Protein AF-A0AAQ2Y5H2-F1 (afdb_monomer_lite)

Structure (mmCIF, N/CA/C/O backbone):
data_AF-A0AAQ2Y5H2-F1
#
_entry.id   AF-A0AAQ2Y5H2-F1
#
loop_
_atom_site.group_PDB
_atom_site.id
_atom_site.type_symbol
_atom_site.label_atom_id
_atom_site.label_alt_id
_atom_site.label_comp_id
_atom_site.label_asym_id
_atom_site.label_entity_id
_atom_site.label_seq_id
_atom_site.pdbx_PDB_ins_code
_atom_site.Cartn_x
_atom_site.Cartn_y
_atom_site.Cartn_z
_atom_site.occupancy
_atom_site.B_iso_or_equiv
_atom_site.auth_seq_id
_atom_site.auth_comp_id
_atom_site.auth_asym_id
_atom_site.auth_atom_id
_atom_site.pdbx_PDB_model_num
ATOM 1 N N . MET A 1 1 ? 15.560 1.169 -45.610 1.00 44.69 1 MET A N 1
ATOM 2 C CA . MET A 1 1 ? 14.160 0.836 -45.941 1.00 44.69 1 MET A CA 1
ATOM 3 C C . MET A 1 1 ? 13.359 0.898 -44.650 1.00 44.69 1 MET A C 1
ATOM 5 O O . MET A 1 1 ? 13.746 0.236 -43.698 1.00 44.69 1 MET A O 1
ATOM 9 N N . SER A 1 2 ? 12.348 1.767 -44.577 1.00 52.00 2 SER A N 1
ATOM 10 C CA . SER A 1 2 ? 11.484 1.902 -43.396 1.00 52.00 2 SER A CA 1
ATOM 11 C C . SER A 1 2 ? 10.525 0.712 -43.340 1.00 52.00 2 SER A C 1
ATOM 13 O O . SER A 1 2 ? 9.854 0.430 -44.327 1.00 52.00 2 SER A O 1
ATOM 15 N N . ILE A 1 3 ? 10.489 0.002 -42.212 1.00 59.34 3 ILE A N 1
ATOM 16 C CA . ILE A 1 3 ? 9.679 -1.214 -41.992 1.00 59.34 3 ILE A CA 1
ATOM 17 C C . ILE A 1 3 ? 8.226 -0.857 -41.624 1.00 59.34 3 ILE A C 1
ATOM 19 O O . ILE A 1 3 ? 7.394 -1.728 -41.385 1.00 59.34 3 ILE A O 1
ATOM 23 N N . ASN A 1 4 ? 7.901 0.435 -41.570 1.00 59.22 4 ASN A N 1
ATOM 24 C CA . ASN A 1 4 ? 6.576 0.907 -41.199 1.00 59.22 4 ASN A CA 1
ATOM 25 C C . ASN A 1 4 ? 5.671 0.857 -42.430 1.00 59.22 4 ASN A C 1
ATOM 27 O O . ASN A 1 4 ? 5.407 1.874 -43.063 1.00 59.22 4 ASN A O 1
ATOM 31 N N . SER A 1 5 ? 5.234 -0.345 -42.808 1.00 61.00 5 SER A N 1
ATOM 32 C CA . SER A 1 5 ? 4.089 -0.467 -43.700 1.00 61.00 5 SER A CA 1
ATOM 33 C C . SER A 1 5 ? 2.846 -0.049 -42.919 1.00 61.00 5 SER A C 1
ATOM 35 O O . SER A 1 5 ? 2.522 -0.686 -41.913 1.00 61.00 5 SER A O 1
ATOM 37 N N . ASP A 1 6 ? 2.107 0.942 -43.412 1.00 69.00 6 ASP A N 1
ATOM 38 C CA . ASP A 1 6 ? 0.796 1.365 -42.886 1.00 69.00 6 ASP A CA 1
ATOM 39 C C . ASP A 1 6 ? -0.298 0.281 -43.036 1.00 69.00 6 ASP A C 1
ATOM 41 O O . ASP A 1 6 ? -1.488 0.533 -42.864 1.00 69.00 6 ASP A O 1
ATOM 45 N N . ASN A 1 7 ? 0.090 -0.954 -43.373 1.00 76.38 7 ASN A N 1
ATOM 46 C CA . ASN A 1 7 ? -0.799 -2.090 -43.513 1.00 76.38 7 ASN A CA 1
ATOM 47 C C . ASN A 1 7 ? -1.132 -2.680 -42.126 1.00 76.38 7 ASN A C 1
ATOM 49 O O . ASN A 1 7 ? -0.244 -3.244 -41.474 1.00 76.38 7 ASN A O 1
ATOM 53 N N . PRO A 1 8 ? -2.405 -2.655 -41.691 1.00 74.25 8 PRO A N 1
ATOM 54 C CA . PRO A 1 8 ? -2.803 -3.199 -40.394 1.00 74.25 8 PRO A CA 1
ATOM 55 C C . PRO A 1 8 ? -2.592 -4.717 -40.281 1.00 74.25 8 PRO A C 1
ATOM 57 O O . PRO A 1 8 ? -2.414 -5.230 -39.177 1.00 74.25 8 PRO A O 1
ATOM 60 N N . PHE A 1 9 ? -2.570 -5.455 -41.397 1.00 73.94 9 PHE A N 1
ATOM 61 C CA . PHE A 1 9 ? -2.279 -6.892 -41.389 1.00 73.94 9 PHE A CA 1
ATOM 62 C C . PHE A 1 9 ? -0.803 -7.181 -41.115 1.00 73.94 9 PHE A C 1
ATOM 64 O O . 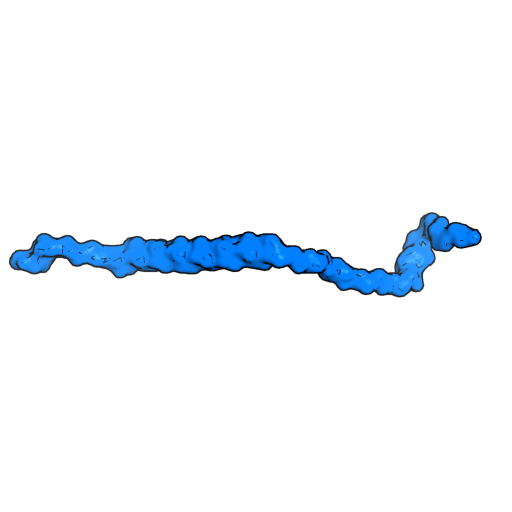PHE A 1 9 ? -0.494 -8.095 -40.356 1.00 73.94 9 PHE A O 1
ATOM 71 N N . ALA A 1 10 ? 0.106 -6.373 -41.665 1.00 76.50 10 ALA A N 1
ATOM 72 C CA . ALA A 1 10 ? 1.540 -6.542 -41.447 1.00 76.50 10 ALA A CA 1
ATOM 73 C C . ALA A 1 10 ? 1.921 -6.333 -39.972 1.00 76.50 10 ALA A C 1
ATOM 75 O O . ALA A 1 10 ? 2.778 -7.046 -39.461 1.00 76.50 10 ALA A O 1
ATOM 76 N N . GLN A 1 11 ? 1.229 -5.426 -39.267 1.00 71.12 11 GLN A N 1
ATOM 77 C CA . GLN A 1 11 ? 1.428 -5.191 -37.831 1.00 71.12 11 GLN A CA 1
ATOM 78 C C . GLN A 1 11 ? 1.035 -6.396 -36.965 1.00 71.12 11 GLN A C 1
ATOM 80 O O . GLN A 1 11 ? 1.677 -6.642 -35.949 1.00 71.12 11 GLN A O 1
ATOM 85 N N . ARG A 1 12 ? 0.014 -7.165 -37.370 1.00 74.38 12 ARG A N 1
ATOM 86 C CA . ARG A 1 12 ? -0.436 -8.377 -36.655 1.00 74.38 12 ARG A CA 1
ATOM 87 C C . ARG A 1 12 ? 0.498 -9.569 -36.848 1.00 74.38 12 ARG A C 1
ATOM 89 O O . ARG A 1 12 ? 0.508 -10.469 -36.021 1.00 74.38 12 ARG A O 1
ATOM 96 N N . CYS A 1 13 ? 1.250 -9.584 -37.944 1.00 78.19 13 CYS A N 1
ATOM 97 C CA . CYS A 1 13 ? 2.242 -10.616 -38.237 1.00 78.19 13 CYS A CA 1
ATOM 98 C C . CYS A 1 13 ? 3.601 -10.350 -37.571 1.00 78.19 13 CYS A C 1
ATOM 100 O O . CYS A 1 13 ? 4.497 -11.187 -37.679 1.00 78.19 13 CYS A O 1
ATOM 102 N N . LEU A 1 14 ? 3.782 -9.195 -36.917 1.00 77.50 14 LEU A N 1
ATOM 103 C CA . LEU A 1 14 ? 4.989 -8.924 -36.145 1.00 77.50 14 LEU A CA 1
ATOM 104 C C . LEU A 1 14 ? 5.001 -9.797 -34.880 1.00 77.50 14 LEU A C 1
ATOM 106 O O . LEU A 1 14 ? 3.946 -10.000 -34.278 1.00 77.50 14 LEU A O 1
ATOM 110 N N . PRO A 1 15 ? 6.176 -10.290 -34.451 1.00 79.44 15 PRO A N 1
ATOM 111 C CA . PRO A 1 15 ? 6.290 -10.993 -33.183 1.00 79.44 15 PRO A CA 1
ATOM 112 C C . PRO A 1 15 ? 5.773 -10.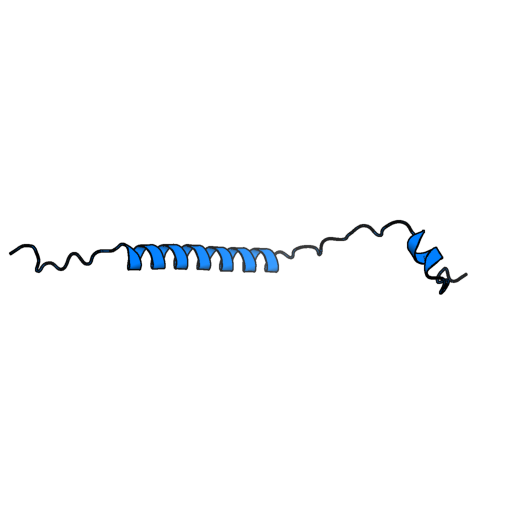109 -32.045 1.00 79.44 15 PRO A C 1
ATOM 114 O O . PRO A 1 15 ? 6.041 -8.901 -32.027 1.00 79.44 15 PRO A O 1
ATOM 117 N N . GLU A 1 16 ? 5.052 -10.710 -31.095 1.00 77.75 16 GLU A N 1
ATOM 118 C CA . GLU A 1 16 ? 4.628 -10.010 -29.886 1.00 77.75 16 GLU A CA 1
ATOM 119 C C . GLU A 1 16 ? 5.862 -9.402 -29.219 1.00 77.75 16 GLU A C 1
ATOM 121 O O . GLU A 1 16 ? 6.850 -10.087 -28.937 1.00 77.75 16 GLU A O 1
ATOM 126 N N . ARG A 1 17 ? 5.836 -8.080 -29.021 1.00 75.50 17 ARG A N 1
ATOM 127 C CA . ARG A 1 17 ? 6.909 -7.420 -28.283 1.00 75.50 17 ARG A CA 1
ATOM 128 C C . ARG A 1 17 ? 6.908 -8.001 -26.873 1.00 75.50 17 ARG A C 1
ATOM 130 O O . ARG A 1 17 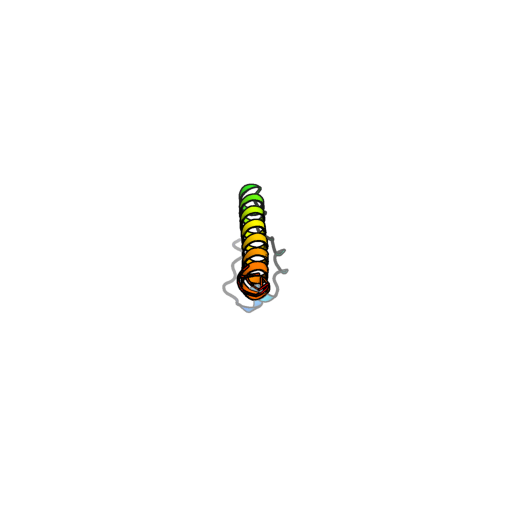? 5.825 -8.115 -26.294 1.00 75.50 17 ARG A O 1
ATOM 137 N N . PRO A 1 18 ? 8.077 -8.348 -26.313 1.00 76.06 18 PRO A N 1
ATOM 138 C CA . PRO A 1 18 ? 8.133 -8.811 -24.939 1.00 76.06 18 PRO A CA 1
ATOM 139 C C . PRO A 1 18 ? 7.457 -7.766 -24.050 1.00 76.06 18 PRO A C 1
ATOM 141 O O . PRO A 1 18 ? 7.763 -6.574 -24.131 1.00 76.06 18 PRO A O 1
ATOM 144 N N . PHE A 1 19 ? 6.489 -8.210 -23.251 1.00 76.44 19 PHE A N 1
ATOM 145 C CA . PHE A 1 19 ? 5.837 -7.354 -22.275 1.00 76.44 19 PHE A CA 1
ATOM 146 C C . PHE A 1 19 ? 6.869 -6.980 -21.212 1.00 76.44 19 PHE A C 1
ATOM 148 O O . PHE A 1 19 ? 7.212 -7.781 -20.342 1.00 76.44 19 PHE A O 1
ATOM 155 N N . GLU A 1 20 ? 7.409 -5.769 -21.304 1.00 75.38 20 GLU A N 1
ATOM 156 C CA . GLU A 1 20 ? 8.298 -5.241 -20.281 1.00 75.38 20 GLU A CA 1
ATOM 157 C C . GLU A 1 20 ? 7.454 -4.769 -19.099 1.00 75.38 20 GLU A C 1
ATOM 159 O O . GLU A 1 20 ? 6.803 -3.723 -19.146 1.00 75.38 20 GLU A O 1
ATOM 164 N N . THR A 1 21 ? 7.466 -5.535 -18.006 1.00 75.31 21 THR A N 1
ATOM 165 C CA . THR A 1 21 ? 6.969 -5.018 -16.730 1.00 75.31 21 THR A CA 1
ATOM 166 C C . THR A 1 21 ? 7.816 -3.805 -16.345 1.00 75.31 21 THR A C 1
ATOM 168 O O . THR A 1 21 ? 9.050 -3.920 -16.347 1.00 75.31 21 THR A O 1
ATOM 171 N N . PRO A 1 22 ? 7.209 -2.659 -15.987 1.00 75.75 22 PRO A N 1
ATOM 172 C CA . PRO A 1 22 ? 7.975 -1.501 -15.558 1.00 75.75 22 PRO A CA 1
ATOM 173 C C . PRO A 1 22 ? 8.860 -1.898 -14.376 1.00 75.75 22 PRO A C 1
ATOM 175 O O . PRO A 1 22 ? 8.396 -2.514 -13.414 1.00 75.75 22 PRO A O 1
ATOM 178 N N . LYS A 1 23 ? 10.154 -1.570 -14.460 1.00 78.94 23 LYS A N 1
ATOM 179 C CA . LYS A 1 23 ? 11.110 -1.870 -13.391 1.00 78.94 23 LYS A CA 1
ATOM 180 C C . LYS A 1 23 ? 10.648 -1.166 -12.119 1.00 78.94 23 LYS A C 1
ATOM 182 O O . LYS A 1 23 ? 10.617 0.064 -12.059 1.00 78.94 23 LYS A O 1
ATOM 187 N N . LEU A 1 24 ? 10.276 -1.952 -11.112 1.00 79.19 24 LEU A N 1
ATOM 188 C CA . LEU A 1 24 ? 9.862 -1.424 -9.821 1.00 79.19 24 LEU A CA 1
ATOM 189 C C . LEU A 1 24 ? 11.058 -0.713 -9.185 1.00 79.19 24 LEU A C 1
ATOM 191 O O . LEU A 1 24 ? 12.126 -1.299 -9.021 1.00 79.19 24 LEU A O 1
ATOM 195 N N . THR A 1 25 ? 10.894 0.564 -8.855 1.00 88.50 25 THR A N 1
ATOM 196 C CA . THR A 1 25 ? 11.950 1.317 -8.174 1.00 88.50 25 THR A CA 1
ATOM 197 C C . THR A 1 25 ? 11.957 0.977 -6.684 1.00 88.50 25 THR A C 1
ATOM 199 O O . THR A 1 25 ? 10.907 0.712 -6.098 1.00 88.50 25 THR A O 1
ATOM 202 N N . GLU A 1 26 ? 13.125 1.058 -6.043 1.00 91.44 26 GLU A N 1
ATOM 203 C CA . GLU A 1 26 ? 13.267 0.959 -4.578 1.00 91.44 26 GLU A CA 1
ATOM 204 C C . GLU A 1 26 ? 12.287 1.899 -3.852 1.00 91.44 26 GLU A C 1
ATOM 206 O O . GLU A 1 26 ? 11.644 1.521 -2.875 1.00 91.44 26 GLU A O 1
ATOM 211 N N . LYS A 1 27 ? 12.090 3.109 -4.398 1.00 89.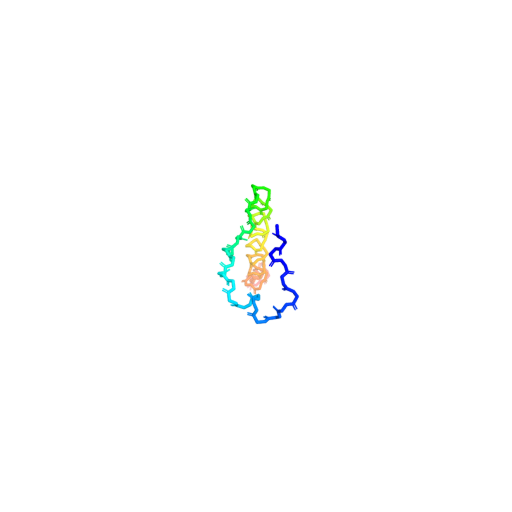94 27 LYS A N 1
ATOM 212 C CA . LYS A 1 27 ? 11.121 4.091 -3.890 1.00 89.94 27 LYS A CA 1
ATOM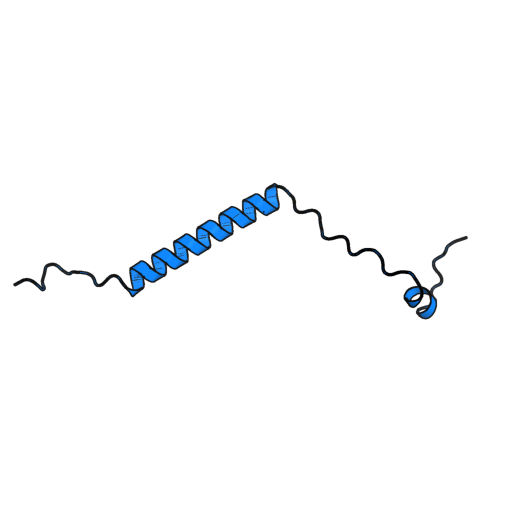 213 C C . LYS A 1 27 ? 9.679 3.591 -3.965 1.00 89.94 27 LYS A C 1
ATOM 215 O O . LYS A 1 27 ? 8.927 3.782 -3.015 1.00 89.94 27 LYS A O 1
ATOM 220 N N . ALA A 1 28 ? 9.288 2.964 -5.076 1.00 88.06 28 ALA A N 1
ATOM 221 C CA . ALA A 1 28 ? 7.946 2.407 -5.234 1.00 88.06 28 ALA A CA 1
ATOM 222 C C . ALA A 1 28 ? 7.695 1.261 -4.245 1.00 88.06 28 ALA A C 1
ATOM 224 O O . ALA A 1 28 ? 6.612 1.183 -3.666 1.00 88.06 28 ALA A O 1
ATOM 225 N N . LYS A 1 29 ? 8.710 0.425 -3.997 1.00 92.44 29 LYS A N 1
ATOM 226 C CA . LYS A 1 29 ? 8.644 -0.642 -2.994 1.00 92.44 29 LYS A CA 1
ATOM 227 C C . 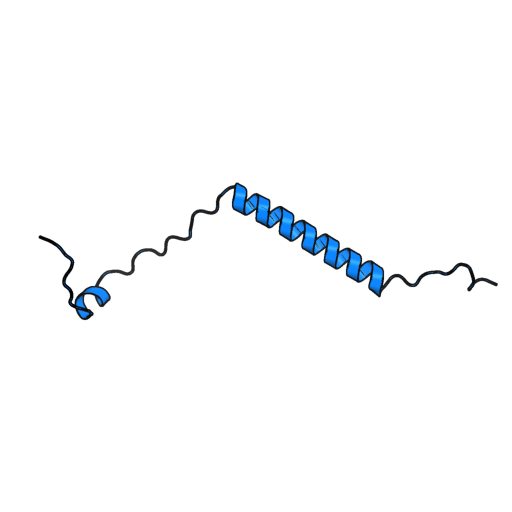LYS A 1 29 ? 8.478 -0.077 -1.581 1.00 92.44 29 LYS A C 1
ATOM 229 O O . LYS A 1 29 ? 7.538 -0.451 -0.890 1.00 92.44 29 LYS A O 1
ATOM 234 N N . ALA A 1 30 ? 9.309 0.894 -1.198 1.00 94.38 30 ALA A N 1
ATOM 235 C CA . ALA A 1 30 ? 9.212 1.541 0.110 1.00 94.38 30 ALA A CA 1
ATOM 236 C C . ALA A 1 30 ? 7.849 2.224 0.324 1.00 94.38 30 ALA A C 1
ATOM 238 O O . ALA A 1 30 ? 7.244 2.090 1.385 1.00 94.38 30 ALA A O 1
ATOM 239 N N . ALA A 1 31 ? 7.328 2.917 -0.695 1.00 94.31 31 ALA A N 1
ATOM 240 C CA . ALA A 1 31 ? 6.010 3.544 -0.624 1.00 94.31 31 ALA A CA 1
ATOM 241 C C . ALA A 1 31 ? 4.883 2.512 -0.446 1.00 94.31 31 ALA A C 1
ATOM 243 O O . ALA A 1 31 ? 3.955 2.743 0.328 1.00 94.31 31 ALA A O 1
ATOM 244 N N . HIS A 1 32 ? 4.968 1.376 -1.139 1.00 94.69 32 HIS A N 1
ATOM 245 C CA . HIS A 1 32 ? 4.024 0.274 -0.978 1.00 94.69 32 HIS A CA 1
ATOM 246 C C . HIS A 1 32 ? 4.087 -0.328 0.433 1.00 94.69 32 HIS A C 1
ATOM 248 O O . HIS A 1 32 ? 3.046 -0.528 1.055 1.00 94.69 32 HIS A O 1
ATOM 254 N N . ASP A 1 33 ? 5.287 -0.560 0.969 1.00 96.00 33 ASP A N 1
ATOM 255 C CA . ASP A 1 33 ? 5.466 -1.132 2.308 1.00 96.00 33 ASP A CA 1
ATOM 256 C C . ASP A 1 33 ? 4.888 -0.223 3.404 1.00 96.00 33 ASP A C 1
ATOM 258 O O . ASP A 1 33 ? 4.232 -0.707 4.328 1.00 96.00 33 ASP A O 1
ATOM 262 N N . VAL A 1 34 ? 5.048 1.099 3.265 1.00 96.69 34 VAL A N 1
ATOM 263 C CA . VAL A 1 34 ? 4.428 2.081 4.169 1.00 96.69 34 VAL A CA 1
ATOM 264 C C . VAL A 1 34 ? 2.903 2.025 4.089 1.00 96.69 34 VAL A C 1
ATOM 266 O O . VAL A 1 34 ? 2.253 1.948 5.130 1.00 96.69 34 VAL A O 1
ATOM 269 N N . ARG A 1 35 ? 2.321 2.019 2.881 1.00 97.06 35 ARG A N 1
ATOM 270 C CA . ARG A 1 35 ? 0.857 1.928 2.707 1.00 97.06 35 ARG A CA 1
ATOM 271 C C . ARG A 1 35 ? 0.297 0.657 3.331 1.00 97.06 35 ARG A C 1
ATOM 273 O O . ARG A 1 35 ? -0.629 0.729 4.128 1.00 97.06 35 ARG A O 1
ATOM 280 N N . ARG A 1 36 ? 0.935 -0.482 3.060 1.00 97.25 36 ARG A N 1
ATOM 281 C CA . ARG A 1 36 ? 0.547 -1.772 3.635 1.00 97.25 36 ARG A CA 1
ATOM 282 C C . ARG A 1 36 ? 0.599 -1.753 5.161 1.00 97.25 36 ARG A C 1
ATOM 284 O O . ARG A 1 36 ? -0.236 -2.364 5.822 1.00 97.25 36 ARG A O 1
ATOM 291 N N . ARG A 1 37 ? 1.593 -1.071 5.738 1.00 97.19 37 ARG A N 1
ATOM 292 C CA . ARG A 1 37 ? 1.699 -0.948 7.193 1.00 97.19 37 ARG A CA 1
ATOM 293 C C . ARG A 1 37 ? 0.579 -0.093 7.782 1.00 97.19 37 ARG A C 1
ATOM 295 O O . ARG A 1 37 ? 0.105 -0.427 8.863 1.00 97.19 37 ARG A O 1
ATOM 302 N N . ILE A 1 38 ? 0.177 0.975 7.095 1.00 97.56 38 ILE A N 1
ATOM 303 C CA . ILE A 1 38 ? -0.950 1.824 7.503 1.00 97.56 38 ILE A CA 1
ATOM 304 C C . ILE A 1 38 ? -2.245 1.010 7.498 1.00 97.56 38 ILE A C 1
ATOM 306 O O . ILE A 1 38 ? -2.896 0.941 8.534 1.00 97.56 38 ILE A O 1
ATOM 310 N N . GLU A 1 39 ? -2.542 0.299 6.408 1.00 97.00 39 GLU A N 1
ATOM 311 C CA . GLU A 1 39 ? -3.750 -0.535 6.289 1.00 97.00 39 GLU A CA 1
ATOM 312 C C . GLU A 1 39 ? -3.865 -1.556 7.433 1.00 97.00 39 GLU A C 1
ATOM 314 O O . GLU A 1 39 ? -4.914 -1.689 8.054 1.00 97.00 39 GLU A O 1
ATOM 319 N N . GLN A 1 40 ? -2.762 -2.224 7.790 1.00 96.88 40 GLN A N 1
ATOM 320 C CA . GLN A 1 40 ? -2.740 -3.164 8.919 1.00 96.88 40 GLN A CA 1
ATOM 321 C C . GLN A 1 40 ? -3.038 -2.504 10.269 1.00 96.88 40 GLN A C 1
ATOM 323 O O . GLN A 1 40 ? -3.584 -3.144 11.165 1.00 96.88 40 GLN A O 1
ATOM 328 N N . LEU A 1 41 ? -2.593 -1.262 10.468 1.00 96.81 41 LEU A N 1
ATOM 329 C CA . LEU A 1 41 ? -2.855 -0.535 11.708 1.00 96.81 41 LEU A CA 1
ATOM 330 C C . LEU A 1 41 ? -4.306 -0.063 11.764 1.00 96.81 41 LEU A C 1
ATOM 332 O O . LEU A 1 41 ? -4.922 -0.159 12.821 1.00 96.81 41 LEU A O 1
ATOM 336 N N . GLU A 1 42 ? -4.849 0.394 10.638 1.00 96.25 42 GLU A N 1
ATOM 337 C CA . GLU A 1 42 ? -6.250 0.797 10.518 1.00 96.25 42 GLU A CA 1
ATOM 338 C C . GLU A 1 42 ? -7.194 -0.386 10.752 1.00 96.25 42 GLU A C 1
ATOM 340 O O . GLU A 1 42 ? -8.129 -0.263 11.538 1.00 96.25 42 GLU A O 1
ATOM 345 N N . GLU A 1 43 ? -6.909 -1.552 10.164 1.00 94.00 43 GLU A N 1
ATOM 346 C CA . GLU A 1 43 ? -7.686 -2.778 10.384 1.00 94.00 43 GLU A CA 1
ATOM 347 C C . GLU A 1 43 ? -7.672 -3.196 11.861 1.00 94.00 43 GLU A C 1
ATOM 349 O O . GLU A 1 43 ? -8.716 -3.493 12.443 1.00 94.00 43 GLU A O 1
ATOM 354 N N . ARG A 1 44 ? -6.498 -3.156 12.503 1.00 91.06 44 ARG A N 1
ATOM 355 C CA . ARG A 1 44 ? -6.377 -3.442 13.939 1.00 91.06 44 ARG A CA 1
ATOM 356 C C . ARG A 1 44 ? -7.162 -2.455 14.794 1.00 91.06 44 ARG A C 1
ATOM 358 O O . ARG A 1 44 ? -7.822 -2.880 15.733 1.00 91.06 44 ARG A O 1
ATOM 365 N N . TYR A 1 45 ? -7.090 -1.164 14.481 1.00 89.94 45 TYR A N 1
ATOM 366 C CA . TYR A 1 45 ? -7.811 -0.137 15.226 1.00 89.94 45 TYR A CA 1
ATOM 367 C C . TYR A 1 45 ? -9.327 -0.273 15.058 1.00 89.94 45 TYR A C 1
ATOM 369 O O . TYR A 1 45 ? -10.061 -0.156 16.034 1.00 89.94 45 TYR A O 1
ATOM 377 N N . ALA A 1 46 ? -9.794 -0.567 13.842 1.00 90.00 46 ALA A N 1
ATOM 378 C CA . ALA A 1 46 ? -11.203 -0.839 13.576 1.00 90.00 46 ALA A CA 1
ATOM 379 C C . ALA A 1 46 ? -11.690 -2.057 14.373 1.00 90.00 46 ALA A C 1
ATOM 381 O O . ALA A 1 46 ? -12.732 -1.988 15.020 1.00 90.00 46 ALA A O 1
ATOM 382 N N . TRP A 1 47 ? -10.895 -3.131 14.404 1.00 87.69 47 TRP A N 1
ATOM 383 C CA . TRP A 1 47 ? -11.197 -4.309 15.214 1.00 87.69 47 TRP A CA 1
ATOM 384 C C . TRP A 1 47 ? -11.239 -3.989 16.714 1.00 87.69 47 TRP A C 1
ATOM 386 O O . TRP A 1 47 ? -12.157 -4.408 17.413 1.00 87.69 47 TRP A O 1
ATOM 396 N N . GLU A 1 48 ? -10.270 -3.226 17.221 1.00 86.94 48 GLU A N 1
ATOM 397 C CA . GLU A 1 48 ? -10.254 -2.786 18.618 1.00 86.94 48 GLU A CA 1
ATOM 398 C C . GLU A 1 48 ? -11.472 -1.914 18.949 1.00 86.94 48 GLU A C 1
ATOM 400 O O . GLU A 1 48 ? -12.085 -2.136 19.984 1.00 86.94 48 GLU A O 1
ATOM 405 N N . GLN A 1 49 ? -11.880 -0.985 18.080 1.00 84.19 49 GLN A N 1
ATOM 406 C CA . GLN A 1 49 ? -13.085 -0.179 18.306 1.00 84.19 49 GLN A CA 1
ATOM 407 C C . GLN A 1 49 ? -14.379 -0.995 18.285 1.00 84.19 49 GLN A C 1
ATOM 409 O O . GLN A 1 49 ? -15.270 -0.735 19.088 1.00 84.19 49 GLN A O 1
ATOM 414 N N . GLU A 1 50 ? -14.509 -1.943 17.358 1.00 82.19 50 GLU A N 1
ATOM 415 C CA . GLU A 1 50 ? -15.738 -2.726 17.207 1.00 82.19 50 GLU A CA 1
ATOM 416 C C . GLU A 1 50 ? -15.896 -3.767 18.326 1.00 82.19 50 GLU A C 1
ATOM 418 O O . GLU A 1 50 ? -17.015 -4.053 18.753 1.00 82.19 50 GLU A O 1
ATOM 423 N N . TRP A 1 51 ? -14.781 -4.304 18.835 1.00 79.75 51 TRP A N 1
ATOM 424 C CA . TRP A 1 51 ? -14.785 -5.430 19.773 1.00 79.75 51 TRP A CA 1
ATOM 425 C C . TRP A 1 51 ? -14.280 -5.105 21.181 1.00 79.75 51 TRP A C 1
ATOM 427 O O . TRP A 1 51 ? -14.417 -5.951 22.070 1.00 79.75 51 TRP A O 1
ATOM 437 N N . GLN A 1 52 ? -13.735 -3.912 21.446 1.00 70.94 52 GLN A N 1
ATOM 438 C CA . GLN A 1 52 ? -13.606 -3.451 22.828 1.00 70.94 52 GLN A CA 1
ATOM 439 C C . GLN A 1 52 ? -14.992 -3.097 23.360 1.00 70.94 52 GLN A C 1
ATOM 441 O O . GLN A 1 52 ? -15.521 -2.013 23.129 1.00 70.94 52 GLN A O 1
ATOM 446 N N . THR A 1 53 ? -15.562 -3.995 24.161 1.00 62.47 53 THR A N 1
ATOM 447 C CA . THR A 1 53 ? -16.513 -3.574 25.187 1.00 62.47 53 THR A CA 1
ATOM 448 C C . THR A 1 53 ? -15.780 -2.614 26.120 1.00 62.47 53 THR A C 1
ATOM 450 O O . THR A 1 53 ? -14.783 -3.042 26.717 1.00 62.47 53 THR A O 1
ATOM 453 N N . PRO A 1 54 ? -16.229 -1.358 26.297 1.00 60.97 54 PRO A N 1
ATOM 454 C CA . PRO A 1 54 ? -15.794 -0.603 27.453 1.00 60.97 54 PRO A CA 1
ATOM 455 C C . PRO A 1 54 ? -16.220 -1.431 28.665 1.00 60.97 54 PRO A C 1
ATOM 457 O O . PRO A 1 54 ? -17.412 -1.610 28.918 1.00 60.97 54 PRO A O 1
ATOM 460 N N . LEU A 1 55 ? -15.254 -2.004 29.388 1.00 60.53 55 LEU A N 1
ATOM 461 C CA . LEU A 1 55 ? -15.490 -2.357 30.780 1.00 60.53 55 LEU A CA 1
ATOM 462 C C . LEU A 1 55 ? -15.631 -1.019 31.502 1.00 60.53 55 LEU A C 1
ATOM 464 O O . LEU A 1 55 ? -14.682 -0.509 32.091 1.00 60.53 55 LEU A O 1
ATOM 468 N N . ASP A 1 56 ? -16.808 -0.415 31.380 1.00 57.88 56 ASP A N 1
ATOM 469 C CA . ASP A 1 56 ? -17.209 0.631 32.293 1.00 57.88 56 ASP A CA 1
ATOM 470 C C . ASP A 1 56 ? -17.203 -0.014 33.681 1.00 57.88 56 ASP A C 1
ATOM 472 O O . ASP A 1 56 ? -17.979 -0.930 33.983 1.00 57.88 56 ASP A O 1
ATOM 476 N N . GLU A 1 57 ? -16.297 0.476 34.527 1.00 58.09 57 GLU A N 1
ATOM 477 C CA . GLU A 1 57 ? -16.112 0.106 35.936 1.00 58.09 57 GLU A CA 1
ATOM 478 C C . GLU A 1 57 ? -17.392 0.296 36.786 1.00 58.09 57 GLU A C 1
ATOM 480 O O . GLU A 1 57 ? -17.407 0.014 37.980 1.00 58.09 57 GLU A O 1
ATOM 485 N N . THR A 1 58 ? -18.497 0.743 36.183 1.00 56.56 58 THR A N 1
ATOM 486 C CA . THR A 1 58 ? -19.817 0.921 36.797 1.00 56.56 58 THR A CA 1
ATOM 487 C C . THR A 1 58 ? -20.671 -0.349 36.823 1.00 56.56 58 THR A C 1
ATOM 489 O O . THR A 1 58 ? -21.704 -0.362 37.487 1.00 56.56 58 THR A O 1
ATOM 492 N N . THR A 1 59 ? -20.262 -1.428 36.146 1.00 53.50 59 THR A N 1
ATOM 493 C CA . THR A 1 59 ? -21.008 -2.708 36.131 1.00 53.50 59 THR A CA 1
ATOM 494 C C . THR A 1 59 ? -20.608 -3.691 37.239 1.00 53.50 59 THR A C 1
ATOM 496 O O . THR A 1 59 ? -21.191 -4.769 37.341 1.00 53.50 59 THR A O 1
ATOM 499 N N . LEU A 1 60 ? -19.661 -3.314 38.105 1.00 53.88 60 LEU A N 1
ATOM 500 C CA . LEU A 1 60 ? -19.268 -4.059 39.308 1.00 53.88 60 LEU A CA 1
ATOM 501 C C . LEU A 1 60 ? -19.712 -3.326 40.590 1.00 53.88 60 LEU A C 1
ATOM 503 O O . LEU A 1 60 ? -18.891 -3.053 41.467 1.00 53.88 60 LEU A O 1
ATOM 507 N N . GLN A 1 61 ? -21.001 -2.991 40.694 1.00 44.84 61 GLN A N 1
ATOM 508 C CA . GLN A 1 61 ? -21.637 -2.625 41.969 1.00 44.84 61 GLN A CA 1
ATOM 509 C C . GLN A 1 61 ? -22.664 -3.671 42.388 1.00 44.84 61 GLN A C 1
ATOM 511 O O . GLN A 1 61 ? -23.446 -4.110 41.516 1.00 44.84 61 GLN A O 1
#

Organism: NCBI:txid680

Secondary structure (DSSP, 8-state):
-------HHHHHTSPPPP-------HHHHHHHHHHHHHHHHHHHHHHHHHH-----GGG--

Foldseek 3Di:
DDPPDVDPVSVVPDPDDPPDDPPQDPVNVVVVVVVVVVVVVVVVVVCCVVPDDPPPVVVPD

Sequence (61 aa):
MSINSDNPFAQRCLPERPFETPKLTEKAKAAHDVRRRIEQLEERYAWEQEWQTPLDETTLQ

Radius of gyration: 28.25 Å; chains: 1; bounding box: 36×15×88 Å

pLDDT: mean 78.44, std 14.86, range [44.69, 97.56]